Protein AF-A0A7X6A929-F1 (afdb_monomer_lite)

Sequence (179 aa):
SMGAAESTRAALSGAEIECTDCHGNSDPSGPAGPHGSRVQFILTARYTTVDGSPESVAAYELCYTCHDRNLILDSTVFPEHRLHVEERRASCATCHNAHGSVNNRALIRFGEETILSGVSPSLSTGRLVFESDVAGSGTCYLTCHGWDHAPATYGAASPSLETARPNPYPNAIRPRTER

Structure (mmCIF, N/CA/C/O backbone):
data_AF-A0A7X6A929-F1
#
_entry.id   AF-A0A7X6A929-F1
#
loop_
_atom_site.group_PDB
_atom_site.id
_atom_site.type_symbol
_atom_site.label_atom_id
_atom_site.label_alt_id
_atom_site.label_comp_id
_atom_site.label_asym_id
_atom_site.label_entity_id
_atom_site.label_seq_id
_atom_site.pdbx_PDB_ins_code
_atom_site.Cartn_x
_atom_site.Cartn_y
_atom_site.Cartn_z
_atom_site.occupancy
_atom_site.B_iso_or_equiv
_atom_site.auth_seq_id
_atom_site.auth_comp_id
_atom_site.auth_asym_id
_atom_site.auth_atom_id
_atom_site.pdbx_PDB_model_num
ATOM 1 N N . SER A 1 1 ? 13.787 0.396 22.302 1.00 37.22 1 SER A N 1
ATOM 2 C CA . SER A 1 1 ? 12.647 0.553 21.384 1.00 37.22 1 SER A CA 1
ATOM 3 C C . SER A 1 1 ? 13.167 0.339 19.976 1.00 37.22 1 SER A C 1
ATOM 5 O O . SER A 1 1 ? 13.789 1.244 19.438 1.00 37.22 1 SER A O 1
ATOM 7 N N . MET A 1 2 ? 13.046 -0.873 19.435 1.00 39.03 2 MET A N 1
ATOM 8 C CA . MET A 1 2 ? 13.351 -1.126 18.022 1.00 39.03 2 MET A CA 1
ATOM 9 C C . MET A 1 2 ? 12.083 -0.752 17.248 1.00 39.03 2 MET A C 1
ATOM 11 O O . MET A 1 2 ? 11.029 -1.318 17.525 1.00 39.03 2 MET A O 1
ATOM 15 N N . GLY A 1 3 ? 12.150 0.279 16.400 1.00 48.19 3 GLY A N 1
ATOM 16 C CA . GLY A 1 3 ? 11.032 0.663 15.530 1.00 48.19 3 GLY A CA 1
ATOM 17 C C . GLY A 1 3 ? 10.708 -0.449 14.527 1.00 48.19 3 GLY A C 1
ATOM 18 O O . GLY A 1 3 ? 11.535 -1.337 14.320 1.00 48.19 3 GLY A O 1
ATOM 19 N N . ALA A 1 4 ? 9.515 -0.420 13.925 1.00 56.94 4 ALA A N 1
ATOM 20 C CA . ALA A 1 4 ? 9.174 -1.377 12.871 1.00 56.94 4 ALA A CA 1
ATOM 21 C C . ALA A 1 4 ? 10.186 -1.306 11.722 1.00 56.94 4 ALA A C 1
ATOM 23 O O . ALA A 1 4 ? 10.694 -0.227 11.401 1.00 56.94 4 ALA A O 1
ATOM 24 N N . ALA A 1 5 ? 10.468 -2.463 11.125 1.00 61.75 5 ALA A N 1
ATOM 25 C CA . ALA A 1 5 ? 11.379 -2.547 9.997 1.00 61.75 5 ALA A CA 1
ATOM 26 C C . ALA A 1 5 ? 10.779 -1.811 8.792 1.00 61.75 5 ALA A C 1
ATOM 28 O O . ALA A 1 5 ? 9.575 -1.881 8.534 1.00 61.75 5 ALA A O 1
ATOM 29 N N . GLU A 1 6 ? 11.619 -1.096 8.054 1.00 81.69 6 GLU A N 1
ATOM 30 C CA . GLU A 1 6 ? 11.199 -0.459 6.817 1.00 81.69 6 GLU A CA 1
ATOM 31 C C . GLU A 1 6 ? 11.195 -1.495 5.694 1.00 81.69 6 GLU A C 1
ATOM 33 O O . GLU A 1 6 ? 12.142 -2.265 5.541 1.00 81.69 6 GLU A O 1
ATOM 38 N N . SER A 1 7 ? 10.103 -1.561 4.932 1.00 89.12 7 SER A N 1
ATOM 39 C CA . SER A 1 7 ? 9.946 -2.579 3.891 1.00 89.12 7 SER A CA 1
ATOM 40 C C . SER A 1 7 ? 10.613 -2.198 2.571 1.00 89.12 7 SER A C 1
ATOM 42 O O . SER A 1 7 ? 10.680 -3.030 1.667 1.00 89.12 7 SER A O 1
ATOM 44 N N . THR A 1 8 ? 11.088 -0.958 2.420 1.00 91.12 8 THR A N 1
ATOM 45 C CA . THR A 1 8 ? 11.833 -0.533 1.232 1.00 91.12 8 THR A CA 1
ATOM 46 C C . THR A 1 8 ? 13.192 -1.215 1.194 1.00 91.12 8 THR A C 1
ATOM 48 O O . THR A 1 8 ? 13.870 -1.354 2.213 1.00 91.12 8 THR A O 1
ATOM 51 N N . ARG A 1 9 ? 13.631 -1.612 0.003 1.00 92.94 9 ARG A N 1
ATOM 52 C CA . ARG A 1 9 ? 14.958 -2.196 -0.207 1.00 92.94 9 ARG A CA 1
ATOM 53 C C . ARG A 1 9 ? 16.034 -1.232 0.296 1.00 92.94 9 ARG A C 1
ATOM 55 O O . ARG A 1 9 ? 16.005 -0.051 -0.029 1.00 92.94 9 ARG A O 1
ATOM 62 N N . ALA A 1 10 ? 17.029 -1.749 1.018 1.00 89.25 10 ALA A N 1
ATOM 63 C CA . ALA A 1 10 ? 18.071 -0.930 1.648 1.00 89.25 10 ALA A CA 1
ATOM 64 C C . ALA A 1 10 ? 18.818 -0.000 0.668 1.00 89.25 10 ALA A C 1
ATOM 66 O O . ALA A 1 10 ? 19.207 1.102 1.040 1.00 89.25 10 ALA A O 1
ATOM 67 N N . ALA A 1 11 ? 18.976 -0.418 -0.593 1.00 90.25 11 ALA A N 1
ATOM 68 C CA . ALA A 1 11 ? 19.616 0.379 -1.643 1.00 90.25 11 ALA A CA 1
ATOM 69 C C . ALA A 1 11 ? 18.833 1.647 -2.043 1.00 90.25 11 ALA A C 1
ATOM 71 O O . ALA A 1 11 ? 19.395 2.515 -2.702 1.00 90.25 11 ALA A O 1
ATOM 72 N N . LEU A 1 12 ? 17.557 1.742 -1.661 1.00 89.31 12 LEU A N 1
ATOM 73 C CA . LEU A 1 12 ? 16.657 2.859 -1.962 1.00 89.31 12 LEU A CA 1
ATOM 74 C C . LEU A 1 12 ? 16.371 3.718 -0.721 1.00 89.31 12 LEU A C 1
ATOM 76 O O . LEU A 1 12 ? 15.493 4.575 -0.747 1.00 89.31 12 LEU A O 1
ATOM 80 N N . SER A 1 13 ? 17.090 3.489 0.382 1.00 85.25 13 SER A N 1
ATOM 81 C CA . SER A 1 13 ? 16.924 4.278 1.601 1.00 85.25 13 SER A CA 1
ATOM 82 C C . SER A 1 13 ? 17.240 5.754 1.335 1.00 85.25 13 SER A C 1
ATOM 84 O O . SER A 1 13 ? 18.334 6.088 0.882 1.00 85.25 13 SER A O 1
ATOM 86 N N . GLY A 1 14 ? 16.271 6.631 1.611 1.00 83.31 14 GLY A N 1
ATOM 87 C CA . GLY A 1 14 ? 16.385 8.071 1.362 1.00 83.31 14 GLY A CA 1
ATOM 88 C C . GLY A 1 14 ? 16.198 8.499 -0.098 1.00 83.31 14 GLY A C 1
ATOM 89 O O . GLY A 1 14 ? 16.427 9.668 -0.397 1.00 83.31 14 GLY A O 1
ATOM 90 N N . ALA A 1 15 ? 15.802 7.593 -0.999 1.00 88.62 15 ALA A N 1
ATOM 91 C CA . ALA A 1 15 ? 15.426 7.953 -2.364 1.00 88.62 15 ALA A CA 1
ATOM 92 C C . ALA A 1 15 ? 14.040 8.620 -2.406 1.00 88.62 15 ALA A C 1
ATOM 94 O O . ALA A 1 15 ? 13.139 8.253 -1.648 1.00 88.62 15 ALA A O 1
ATOM 95 N N . GLU A 1 16 ? 13.870 9.579 -3.315 1.00 90.06 16 GLU A N 1
ATOM 96 C CA . GLU A 1 16 ? 12.567 10.160 -3.649 1.00 90.06 16 GLU A CA 1
ATOM 97 C C . GLU A 1 16 ? 11.894 9.325 -4.746 1.00 90.06 16 GLU A C 1
ATOM 99 O O . GLU A 1 16 ? 12.575 8.730 -5.581 1.00 90.06 16 GLU A O 1
ATOM 104 N N . ILE A 1 17 ? 10.560 9.252 -4.709 1.00 91.12 17 ILE A N 1
ATOM 105 C CA . ILE A 1 17 ? 9.758 8.557 -5.723 1.00 91.12 17 ILE A CA 1
ATOM 106 C C . ILE A 1 17 ? 9.278 9.582 -6.742 1.00 91.12 17 ILE A C 1
ATOM 108 O O . ILE A 1 17 ? 8.609 10.554 -6.386 1.00 91.12 17 ILE A O 1
ATOM 112 N N . GLU A 1 18 ? 9.553 9.313 -8.009 1.00 93.56 18 GLU A N 1
ATOM 113 C CA . GLU A 1 18 ? 9.103 10.100 -9.146 1.00 93.56 18 GLU A CA 1
ATOM 114 C C . GLU A 1 18 ? 7.918 9.434 -9.848 1.00 93.56 18 GLU A C 1
ATOM 116 O O . GLU A 1 18 ? 7.749 8.211 -9.852 1.00 93.56 18 GLU A O 1
ATOM 121 N N . CYS A 1 19 ? 7.117 10.236 -10.553 1.00 93.88 19 CYS A N 1
ATOM 122 C CA . CYS A 1 19 ? 6.000 9.726 -11.355 1.00 93.88 19 CYS A CA 1
ATOM 123 C C . CYS A 1 19 ? 6.450 8.628 -12.335 1.00 93.88 19 CYS A C 1
ATOM 125 O O . CYS A 1 19 ? 5.707 7.683 -12.603 1.00 93.88 19 CYS A O 1
ATOM 127 N N . THR A 1 20 ? 7.667 8.758 -12.871 1.00 93.25 20 THR A N 1
ATOM 128 C CA . THR A 1 2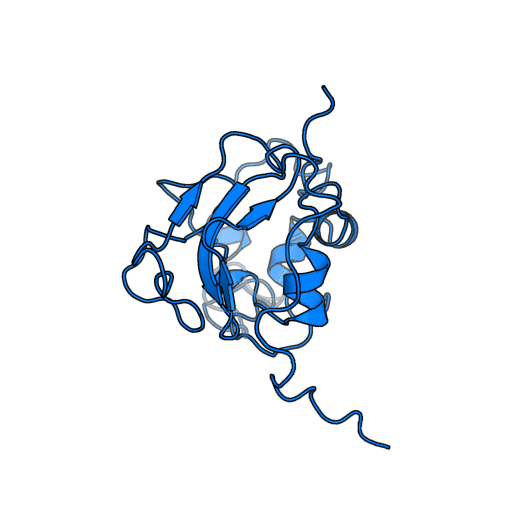0 ? 8.235 7.859 -13.880 1.00 93.25 20 THR A CA 1
ATOM 129 C C . THR A 1 20 ? 8.745 6.532 -13.334 1.00 93.25 20 THR A C 1
ATOM 131 O O . THR A 1 20 ? 8.965 5.613 -14.123 1.00 93.25 20 THR A O 1
ATOM 134 N N . ASP A 1 21 ? 8.896 6.399 -12.016 1.00 93.88 21 ASP A N 1
ATOM 135 C CA . ASP A 1 21 ? 9.259 5.119 -11.399 1.00 93.88 21 ASP A CA 1
ATOM 136 C C . ASP A 1 21 ? 8.105 4.118 -11.529 1.00 93.88 21 ASP A C 1
ATOM 138 O O . ASP A 1 21 ? 8.305 2.926 -11.783 1.00 93.88 21 ASP A O 1
ATOM 142 N N . CYS A 1 22 ? 6.875 4.634 -11.441 1.00 95.31 22 CYS A N 1
ATOM 143 C CA . CYS A 1 22 ? 5.652 3.858 -11.596 1.00 95.31 22 CYS A CA 1
ATOM 144 C C . CYS A 1 22 ? 5.086 3.912 -13.015 1.00 95.31 22 CYS A C 1
ATOM 146 O O . CYS A 1 22 ? 4.625 2.887 -13.518 1.00 95.31 22 CYS A O 1
ATOM 148 N N . HIS A 1 23 ? 5.109 5.079 -13.665 1.00 95.56 23 HIS A N 1
ATOM 149 C CA . HIS A 1 23 ? 4.492 5.292 -14.973 1.00 95.56 23 HIS A CA 1
ATOM 150 C C . HIS A 1 23 ? 5.525 5.413 -16.094 1.00 95.56 23 HIS A C 1
ATOM 152 O O . HIS A 1 23 ? 6.336 6.334 -16.125 1.00 95.56 23 HIS A O 1
ATOM 158 N N . GLY A 1 24 ? 5.459 4.532 -17.089 1.00 95.06 24 GLY A N 1
ATOM 159 C CA . GLY A 1 24 ? 6.462 4.502 -18.146 1.00 95.06 24 GLY A CA 1
ATOM 160 C C . GLY A 1 24 ? 6.215 3.420 -19.182 1.00 95.06 24 GLY A C 1
ATOM 161 O O . GLY A 1 24 ? 5.079 3.164 -19.575 1.00 95.06 24 GLY A O 1
ATOM 162 N N . ASN A 1 25 ? 7.298 2.797 -19.642 1.00 94.81 25 ASN A N 1
ATOM 163 C CA . ASN A 1 25 ? 7.251 1.686 -20.578 1.00 94.81 25 ASN A CA 1
ATOM 164 C C . ASN A 1 25 ? 7.535 0.380 -19.831 1.00 94.81 25 ASN A C 1
ATOM 166 O O . ASN A 1 25 ? 8.550 0.263 -19.153 1.00 94.81 25 ASN A O 1
ATOM 170 N N . SER A 1 26 ? 6.645 -0.602 -19.973 1.00 93.88 26 SER A N 1
ATOM 171 C CA . SER A 1 26 ? 6.816 -1.935 -19.388 1.00 93.88 26 SER A CA 1
ATOM 172 C C . SER A 1 26 ? 7.786 -2.827 -20.171 1.00 93.88 26 SER A C 1
ATOM 174 O O . SER A 1 26 ? 8.003 -3.977 -19.803 1.00 93.88 26 SER A O 1
ATOM 176 N N . ASP A 1 27 ? 8.291 -2.354 -21.310 1.00 92.94 27 ASP A N 1
ATOM 177 C CA . ASP A 1 27 ? 9.321 -3.004 -22.111 1.00 92.94 27 ASP A CA 1
ATOM 178 C C . ASP A 1 27 ? 10.671 -2.309 -21.861 1.00 92.94 27 ASP A C 1
ATOM 180 O O . ASP A 1 27 ? 10.869 -1.192 -22.348 1.00 92.94 27 ASP A O 1
ATOM 184 N N . PRO A 1 28 ? 11.618 -2.945 -21.145 1.00 88.06 28 PRO A N 1
ATOM 185 C CA . PRO A 1 28 ? 12.924 -2.349 -20.849 1.00 88.06 28 PRO A CA 1
ATOM 186 C C . PRO A 1 28 ? 13.770 -2.052 -22.094 1.00 88.06 28 PRO A C 1
ATOM 188 O O . PRO A 1 28 ? 14.729 -1.289 -22.019 1.00 88.06 28 PRO A O 1
ATOM 191 N N . SER A 1 29 ? 13.444 -2.677 -23.230 1.00 91.81 29 SER A N 1
ATOM 192 C CA . SER A 1 29 ? 14.101 -2.444 -24.521 1.00 91.81 29 SER A CA 1
ATOM 193 C C . SER A 1 29 ? 13.361 -1.433 -25.403 1.00 91.81 29 SER A C 1
ATOM 195 O O . SER A 1 29 ? 13.843 -1.069 -26.477 1.00 91.81 29 SER A O 1
ATOM 197 N N . GLY A 1 30 ? 12.180 -0.990 -24.967 1.00 89.19 30 GLY A N 1
ATOM 198 C CA . GLY A 1 30 ? 11.343 -0.041 -25.679 1.00 89.19 30 GLY A CA 1
ATOM 199 C C . GLY A 1 30 ? 11.752 1.421 -25.460 1.00 89.19 30 GLY A C 1
ATOM 200 O O . GLY A 1 30 ? 12.631 1.730 -24.655 1.00 89.19 30 GLY A O 1
ATOM 201 N N . PRO A 1 31 ? 11.101 2.359 -26.170 1.00 88.62 31 PRO A N 1
ATOM 202 C CA . PRO A 1 31 ? 11.327 3.786 -25.966 1.00 88.62 31 PRO A CA 1
ATOM 203 C C . PRO A 1 31 ? 10.939 4.200 -24.542 1.00 88.62 31 PRO A C 1
ATOM 205 O O . PRO A 1 31 ? 9.896 3.785 -24.034 1.00 88.62 31 PRO A O 1
ATOM 208 N N . ALA A 1 32 ? 11.757 5.043 -23.916 1.00 85.25 32 ALA A N 1
ATOM 209 C CA . ALA A 1 32 ? 11.456 5.594 -22.601 1.00 85.25 32 ALA A CA 1
ATOM 210 C C . ALA A 1 32 ? 10.220 6.513 -22.647 1.00 85.25 32 ALA A C 1
ATOM 212 O O . ALA A 1 32 ? 9.994 7.227 -23.627 1.00 85.25 32 ALA A O 1
ATOM 213 N N . GLY A 1 33 ? 9.447 6.518 -21.559 1.00 83.00 33 GLY A N 1
ATOM 214 C CA . GLY A 1 33 ? 8.276 7.376 -21.380 1.00 83.00 33 GLY A CA 1
ATOM 215 C C . GLY A 1 33 ? 6.938 6.622 -21.330 1.00 83.00 33 GLY A C 1
ATOM 216 O O . GLY A 1 33 ? 6.889 5.408 -21.522 1.00 83.00 33 GLY A O 1
ATOM 217 N N . PRO A 1 34 ? 5.833 7.339 -21.062 1.00 79.62 34 PRO A N 1
ATOM 218 C CA . PRO A 1 34 ? 4.534 6.739 -20.744 1.00 79.62 34 PRO A CA 1
ATOM 219 C C . PRO A 1 34 ? 3.833 6.065 -21.940 1.00 79.62 34 PRO A C 1
ATOM 221 O O . PRO A 1 34 ? 2.910 5.278 -21.778 1.00 79.62 34 PRO A O 1
ATOM 224 N N . HIS A 1 35 ? 4.226 6.345 -23.181 1.00 78.00 35 HIS A N 1
ATOM 225 C CA . HIS A 1 35 ? 3.450 5.925 -24.358 1.00 78.00 35 HIS A CA 1
ATOM 226 C C . HIS A 1 35 ? 3.855 4.555 -24.934 1.00 78.00 35 HIS A C 1
ATOM 228 O O . HIS A 1 35 ? 3.776 4.344 -26.143 1.00 78.00 35 HIS A O 1
ATOM 234 N N . GLY A 1 36 ? 4.280 3.614 -24.086 1.00 85.44 36 GLY A N 1
ATOM 235 C CA . GLY A 1 36 ? 4.744 2.291 -24.531 1.00 85.44 36 GLY A CA 1
ATOM 236 C C . GLY A 1 36 ? 4.363 1.110 -23.641 1.00 85.44 36 GLY A C 1
ATOM 237 O O . GLY A 1 36 ? 4.531 -0.034 -24.065 1.00 85.44 36 GLY A O 1
ATOM 238 N N . SER A 1 37 ? 3.838 1.352 -22.436 1.00 93.75 37 SER A N 1
ATOM 239 C CA . SER A 1 37 ? 3.483 0.251 -21.545 1.00 93.75 37 SER A CA 1
ATOM 240 C C . SER A 1 37 ? 2.326 -0.583 -22.091 1.00 93.75 37 SER A C 1
ATOM 242 O O . SER A 1 37 ? 1.318 -0.075 -22.583 1.00 93.75 37 SER A O 1
ATOM 244 N N . ARG A 1 38 ? 2.485 -1.902 -21.963 1.00 93.38 38 ARG A N 1
ATOM 245 C CA . ARG A 1 38 ? 1.447 -2.905 -22.232 1.00 93.38 38 ARG A CA 1
ATOM 246 C C . ARG A 1 38 ? 0.638 -3.233 -20.972 1.00 93.38 38 ARG A C 1
ATOM 248 O O . ARG A 1 38 ? -0.265 -4.066 -21.023 1.00 93.38 38 ARG A O 1
ATOM 255 N N . VAL A 1 39 ? 0.981 -2.620 -19.840 1.00 95.19 39 VAL A N 1
ATOM 256 C CA . VAL A 1 39 ? 0.323 -2.787 -18.545 1.00 95.19 39 VAL A CA 1
ATOM 257 C C . VAL A 1 39 ? -0.690 -1.659 -18.348 1.00 95.19 39 VAL A C 1
ATOM 259 O O . VAL A 1 39 ? -0.464 -0.511 -18.734 1.00 95.19 39 VAL A O 1
ATOM 262 N N . GLN A 1 40 ? -1.834 -1.994 -17.749 1.00 93.06 40 GLN A N 1
ATOM 263 C CA . GLN A 1 40 ? -2.882 -1.026 -17.435 1.00 93.06 40 GLN A CA 1
ATOM 264 C C . GLN A 1 40 ? -2.326 0.149 -16.614 1.00 93.06 40 GLN A C 1
ATOM 266 O O . GLN A 1 40 ? -1.381 -0.013 -15.849 1.00 93.06 40 GLN A O 1
ATOM 271 N N . PHE A 1 41 ? -2.924 1.330 -16.786 1.00 93.56 41 PHE A N 1
ATOM 272 C CA . PHE A 1 41 ? -2.518 2.578 -16.124 1.00 93.56 41 PHE A CA 1
ATOM 273 C C . PHE A 1 41 ? -1.110 3.060 -16.489 1.00 93.56 41 PHE A C 1
ATOM 275 O O . PHE A 1 41 ? -0.539 3.877 -15.773 1.00 93.56 41 PHE A O 1
ATOM 282 N N . ILE A 1 42 ? -0.570 2.601 -17.625 1.00 95.19 42 ILE A N 1
ATOM 283 C CA . ILE A 1 42 ? 0.732 3.048 -18.134 1.00 95.19 42 ILE A CA 1
ATOM 284 C C . ILE A 1 42 ? 1.866 2.653 -17.165 1.00 95.19 42 ILE A C 1
ATOM 286 O O . ILE A 1 42 ? 2.851 3.359 -16.995 1.00 95.19 42 ILE A O 1
ATOM 290 N N . LEU A 1 43 ?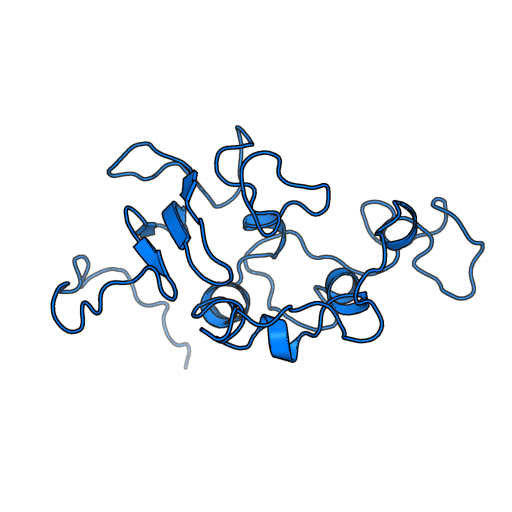 1.732 1.518 -16.480 1.00 96.06 43 LEU A N 1
ATOM 291 C CA . LEU A 1 43 ? 2.690 1.137 -15.442 1.00 96.06 43 LEU A CA 1
ATOM 292 C C . LEU A 1 43 ? 3.956 0.500 -16.021 1.00 96.06 43 LEU A C 1
ATOM 294 O O . LEU A 1 43 ? 3.901 -0.209 -17.026 1.00 96.06 43 LEU A O 1
ATOM 298 N N . THR A 1 44 ? 5.097 0.719 -15.375 1.00 96.06 44 THR A N 1
ATOM 299 C CA . THR A 1 44 ? 6.391 0.108 -15.734 1.00 96.06 44 THR A CA 1
ATOM 300 C C . THR A 1 44 ? 6.433 -1.395 -15.444 1.00 96.06 44 THR A C 1
ATOM 302 O O . THR A 1 44 ? 7.183 -2.126 -16.083 1.00 96.06 44 THR A O 1
ATOM 305 N N . ALA A 1 45 ? 5.587 -1.881 -14.537 1.00 96.81 45 ALA A N 1
ATOM 306 C CA . ALA A 1 45 ? 5.478 -3.288 -14.171 1.00 96.81 45 ALA A CA 1
ATOM 307 C C . ALA A 1 45 ? 4.049 -3.640 -13.737 1.00 96.81 45 ALA A C 1
ATOM 309 O O . ALA A 1 45 ? 3.204 -2.763 -13.533 1.00 96.81 45 ALA A O 1
ATOM 310 N N . ARG A 1 46 ? 3.751 -4.938 -13.613 1.00 97.25 46 ARG A N 1
ATOM 311 C CA . ARG A 1 46 ? 2.410 -5.406 -13.233 1.00 97.25 46 ARG A CA 1
ATOM 312 C C . ARG A 1 46 ? 2.018 -4.956 -11.824 1.00 97.25 46 ARG A C 1
ATOM 314 O O . ARG A 1 46 ? 2.797 -5.077 -10.881 1.00 97.25 46 ARG A O 1
ATOM 321 N N . TYR A 1 47 ? 0.767 -4.516 -11.693 1.00 96.94 47 TYR A N 1
ATOM 322 C CA . TYR A 1 47 ? 0.127 -4.200 -10.421 1.00 96.94 47 TYR A CA 1
ATOM 323 C C . TYR A 1 47 ? -1.336 -4.647 -10.434 1.00 96.94 47 TYR A C 1
ATOM 325 O O . TYR A 1 47 ? -2.169 -4.088 -11.148 1.00 96.94 47 TYR A O 1
ATOM 333 N N . THR A 1 48 ? -1.647 -5.675 -9.649 1.00 95.25 48 THR A N 1
ATOM 334 C CA . THR A 1 48 ? -3.018 -6.167 -9.480 1.00 95.25 48 THR A CA 1
ATOM 335 C C . THR A 1 48 ? -3.733 -5.358 -8.402 1.00 95.25 48 THR A C 1
ATOM 337 O O . THR A 1 48 ? -3.257 -5.264 -7.279 1.00 95.25 48 THR A O 1
ATOM 340 N N . THR A 1 49 ? -4.894 -4.787 -8.716 1.00 92.25 49 THR A N 1
ATOM 341 C CA . THR A 1 49 ? -5.657 -3.923 -7.790 1.00 92.25 49 THR A CA 1
ATOM 342 C C . THR A 1 49 ? -6.982 -4.537 -7.340 1.00 92.25 49 THR A C 1
ATOM 344 O O . THR A 1 49 ? -7.803 -3.869 -6.718 1.00 92.25 49 THR A O 1
ATOM 347 N N . VAL A 1 50 ? -7.214 -5.804 -7.688 1.00 89.56 50 VAL A N 1
ATOM 348 C CA . VAL A 1 50 ? -8.476 -6.504 -7.444 1.00 89.56 50 VAL A CA 1
ATOM 349 C C . VAL A 1 50 ? -8.262 -7.595 -6.404 1.00 89.56 50 VAL A C 1
ATOM 351 O O . VAL A 1 50 ? -7.427 -8.486 -6.594 1.00 89.56 50 VAL A O 1
ATOM 354 N N . ASP A 1 51 ? -9.055 -7.535 -5.334 1.00 91.56 51 ASP A N 1
ATOM 355 C CA . ASP A 1 51 ? -9.103 -8.558 -4.289 1.00 91.56 51 ASP A CA 1
ATOM 356 C C . ASP A 1 51 ? -9.437 -9.949 -4.847 1.00 91.56 51 ASP A C 1
ATOM 358 O O . ASP A 1 51 ? -10.091 -10.110 -5.879 1.00 91.56 51 ASP A O 1
ATOM 362 N N . GLY A 1 52 ? -9.005 -10.987 -4.135 1.00 91.94 52 GLY A N 1
ATOM 363 C CA . GLY A 1 52 ? -9.235 -12.389 -4.487 1.00 91.94 52 GLY A CA 1
ATOM 364 C C . GLY A 1 52 ? -8.163 -12.990 -5.399 1.00 91.94 52 GLY A C 1
ATOM 365 O O . GLY A 1 52 ? -8.054 -14.220 -5.474 1.00 91.94 52 GLY A O 1
ATOM 366 N N . SER A 1 53 ? -7.336 -12.152 -6.027 1.00 93.56 53 SER A N 1
ATOM 367 C CA . SER A 1 53 ? -6.164 -12.587 -6.792 1.00 93.56 53 SER A CA 1
ATOM 368 C C . SER A 1 53 ? -5.065 -13.097 -5.847 1.00 93.56 53 SER A C 1
ATOM 370 O O . SER A 1 53 ? -4.787 -12.435 -4.847 1.00 93.56 53 SER A O 1
ATOM 372 N N . PRO A 1 54 ? -4.424 -14.251 -6.119 1.00 96.12 54 PRO A N 1
ATOM 373 C CA . PRO A 1 54 ? -3.293 -14.711 -5.317 1.00 96.12 54 PRO A CA 1
ATOM 374 C C . PRO A 1 54 ? -2.128 -13.721 -5.361 1.00 96.12 54 PRO A C 1
ATOM 376 O O . PRO A 1 54 ? -1.792 -13.193 -6.424 1.00 96.12 54 PRO A O 1
ATOM 379 N N . GLU A 1 55 ? -1.474 -13.522 -4.221 1.00 96.81 55 GLU A N 1
ATOM 380 C CA . GLU A 1 55 ? -0.204 -12.806 -4.177 1.00 96.81 55 GLU A CA 1
ATOM 381 C C . GLU A 1 55 ? 0.881 -13.585 -4.928 1.00 96.81 55 GLU A C 1
ATOM 383 O O . GLU A 1 55 ? 0.953 -14.814 -4.880 1.00 96.81 55 GLU A O 1
ATOM 388 N N . SER A 1 56 ? 1.701 -12.853 -5.683 1.00 97.50 56 SER A N 1
ATOM 389 C CA . SER A 1 56 ? 2.961 -13.349 -6.225 1.00 97.50 56 SER A CA 1
ATOM 390 C C . SER A 1 56 ? 3.862 -12.183 -6.627 1.00 97.50 56 SER A C 1
ATOM 392 O O . SER A 1 56 ? 3.381 -11.080 -6.909 1.00 97.50 56 SER A O 1
ATOM 394 N N . VAL A 1 57 ? 5.158 -12.469 -6.800 1.00 97.19 57 VAL A N 1
ATOM 395 C CA . VAL A 1 57 ? 6.124 -11.508 -7.360 1.00 97.19 57 VAL A CA 1
ATOM 396 C C . VAL A 1 57 ? 5.643 -10.932 -8.695 1.00 97.19 57 VAL A C 1
ATOM 398 O O . VAL A 1 57 ? 5.820 -9.750 -8.942 1.00 97.19 57 VAL A O 1
ATOM 401 N N . ALA A 1 58 ? 4.991 -11.738 -9.536 1.00 97.06 58 ALA A N 1
ATOM 402 C CA . ALA A 1 58 ? 4.490 -11.294 -10.836 1.00 97.06 58 ALA A CA 1
ATOM 403 C C . ALA A 1 58 ? 3.190 -10.470 -10.751 1.00 97.06 58 ALA A C 1
ATOM 405 O O . ALA A 1 58 ? 2.905 -9.684 -11.653 1.00 97.06 58 ALA A O 1
ATOM 406 N N . ALA A 1 59 ? 2.368 -10.668 -9.715 1.00 97.06 59 ALA A N 1
ATOM 407 C CA . ALA A 1 59 ? 1.106 -9.944 -9.541 1.00 97.06 59 ALA A CA 1
ATOM 408 C C . ALA A 1 59 ? 1.318 -8.516 -9.010 1.00 97.06 59 ALA A C 1
ATOM 410 O O . ALA A 1 59 ? 0.549 -7.616 -9.364 1.00 97.06 59 ALA A O 1
ATOM 411 N N . TYR A 1 60 ? 2.362 -8.326 -8.198 1.00 97.88 60 TYR A N 1
ATOM 412 C CA . TYR A 1 60 ? 2.736 -7.061 -7.553 1.00 97.88 60 TYR A CA 1
ATOM 413 C C . TYR A 1 60 ? 4.166 -6.637 -7.899 1.00 97.88 60 TYR A C 1
ATOM 415 O O . TYR A 1 60 ? 4.856 -6.018 -7.089 1.00 97.88 60 TYR A O 1
ATOM 423 N N . GLU A 1 61 ? 4.616 -6.983 -9.105 1.00 97.94 61 GLU A N 1
ATOM 424 C CA . GLU A 1 61 ? 5.973 -6.723 -9.589 1.00 97.94 61 GLU A CA 1
ATOM 425 C C . GLU A 1 61 ? 6.368 -5.259 -9.395 1.00 97.94 61 GLU A C 1
ATOM 427 O O . GLU A 1 61 ? 7.455 -4.989 -8.891 1.00 97.94 61 GLU A O 1
ATOM 432 N N . LEU A 1 62 ? 5.449 -4.332 -9.692 1.00 97.62 62 LEU A N 1
ATOM 433 C CA . LEU A 1 62 ? 5.661 -2.902 -9.500 1.00 97.62 62 LEU A CA 1
ATOM 434 C C . LEU A 1 62 ? 5.977 -2.536 -8.048 1.00 97.62 62 LEU A C 1
ATOM 436 O O . LEU A 1 62 ? 6.875 -1.749 -7.797 1.00 97.62 62 LEU A O 1
ATOM 440 N N . CYS A 1 63 ? 5.262 -3.102 -7.078 1.00 96.81 63 CYS A N 1
ATOM 441 C CA . CYS A 1 63 ? 5.500 -2.812 -5.664 1.00 96.81 63 CYS A CA 1
ATOM 442 C C . CYS A 1 63 ? 6.858 -3.373 -5.220 1.00 96.81 63 CYS A C 1
ATOM 444 O O . CYS A 1 63 ? 7.581 -2.756 -4.436 1.00 96.81 63 CYS A O 1
ATOM 446 N N . TYR A 1 64 ? 7.216 -4.547 -5.743 1.00 97.06 64 TYR A N 1
ATOM 447 C CA . TYR A 1 64 ? 8.451 -5.235 -5.392 1.00 97.06 64 TYR A CA 1
ATOM 448 C C . TYR A 1 64 ? 9.698 -4.697 -6.096 1.00 97.06 64 TYR A C 1
ATOM 450 O O . TYR A 1 64 ? 10.797 -5.139 -5.751 1.00 97.06 64 TYR A O 1
ATOM 458 N N . THR A 1 65 ? 9.585 -3.735 -7.018 1.00 95.50 65 THR A N 1
ATOM 459 C CA . THR A 1 65 ? 10.758 -2.994 -7.515 1.00 95.50 65 THR A CA 1
ATOM 460 C C . THR A 1 65 ? 11.413 -2.203 -6.382 1.00 95.50 65 THR A C 1
ATOM 462 O O . THR A 1 65 ? 12.639 -2.203 -6.268 1.00 95.50 65 THR A O 1
ATOM 465 N N . CYS A 1 66 ? 10.597 -1.624 -5.493 1.00 95.50 66 CYS A N 1
ATOM 466 C CA . CYS A 1 66 ? 11.052 -0.783 -4.390 1.00 95.50 66 CYS A CA 1
ATOM 467 C C . CYS A 1 66 ? 10.980 -1.475 -3.029 1.00 95.50 66 CYS A C 1
ATOM 469 O O . CYS A 1 66 ? 11.864 -1.277 -2.194 1.00 95.50 66 CYS A O 1
ATOM 471 N N . HIS A 1 67 ? 9.974 -2.316 -2.798 1.00 94.50 67 HIS A N 1
ATOM 472 C CA . HIS A 1 67 ? 9.822 -3.024 -1.533 1.00 94.50 67 HIS A CA 1
ATOM 473 C C . HIS A 1 67 ? 10.401 -4.439 -1.575 1.00 94.50 67 HIS A C 1
ATOM 475 O O . HIS A 1 67 ? 10.342 -5.142 -2.587 1.00 94.50 67 HIS A O 1
ATOM 481 N N . ASP A 1 68 ? 10.949 -4.882 -0.450 1.00 95.44 68 ASP A N 1
ATOM 482 C CA . ASP A 1 68 ? 11.363 -6.264 -0.259 1.00 95.44 68 ASP A CA 1
ATOM 483 C C . ASP A 1 68 ? 10.142 -7.115 0.122 1.00 95.44 68 ASP A C 1
ATOM 485 O O . ASP A 1 68 ? 9.525 -6.914 1.171 1.00 95.44 68 ASP A O 1
ATOM 489 N N . ARG A 1 69 ? 9.788 -8.082 -0.736 1.00 95.56 69 ARG A N 1
ATOM 490 C CA . ARG A 1 69 ? 8.657 -8.994 -0.505 1.00 95.56 69 ARG A CA 1
ATOM 491 C C . ARG A 1 69 ? 8.787 -9.756 0.815 1.00 95.56 69 ARG A C 1
ATOM 493 O O . ARG A 1 69 ? 7.780 -9.967 1.486 1.00 95.56 69 ARG A O 1
ATOM 500 N N . ASN A 1 70 ? 9.994 -10.180 1.188 1.00 94.56 70 ASN A N 1
ATOM 501 C CA . ASN A 1 70 ? 10.202 -10.941 2.416 1.00 94.56 70 ASN A CA 1
ATOM 502 C C . ASN A 1 70 ? 9.945 -10.067 3.640 1.00 94.56 70 ASN A C 1
ATOM 504 O O . ASN A 1 70 ? 9.292 -10.537 4.561 1.00 94.56 70 ASN A O 1
ATOM 508 N N . LEU A 1 71 ? 10.385 -8.802 3.622 1.00 92.62 71 LEU A N 1
ATOM 509 C CA . LEU A 1 71 ? 10.089 -7.852 4.700 1.00 92.62 71 LEU A CA 1
ATOM 510 C C . LEU A 1 71 ? 8.598 -7.515 4.755 1.00 92.62 71 LEU A C 1
ATOM 512 O O . LEU A 1 71 ? 8.008 -7.555 5.826 1.00 92.62 71 LEU A O 1
ATOM 516 N N . ILE A 1 72 ? 7.968 -7.242 3.607 1.00 92.88 72 ILE A N 1
ATOM 517 C CA . ILE A 1 72 ? 6.520 -6.986 3.514 1.00 92.88 72 ILE A CA 1
ATOM 518 C C . ILE A 1 72 ? 5.721 -8.102 4.181 1.00 92.88 72 ILE A C 1
ATOM 520 O O . ILE A 1 72 ? 4.797 -7.822 4.938 1.00 92.88 72 ILE A O 1
ATOM 524 N N . LEU A 1 73 ? 6.052 -9.355 3.882 1.00 92.94 73 LEU A N 1
ATOM 525 C CA . LEU A 1 73 ? 5.312 -10.509 4.382 1.00 92.94 73 LEU A CA 1
ATOM 526 C C . LEU A 1 73 ? 5.782 -10.959 5.767 1.00 92.94 73 LEU A C 1
ATOM 528 O O . LEU A 1 73 ? 5.245 -11.932 6.295 1.00 92.94 73 LEU A O 1
ATOM 532 N N . ASP A 1 74 ? 6.781 -10.303 6.346 1.00 90.62 74 ASP A N 1
ATOM 533 C CA . ASP A 1 74 ? 7.236 -10.557 7.702 1.00 90.62 74 ASP A CA 1
ATOM 534 C C . ASP A 1 74 ? 6.409 -9.753 8.719 1.00 90.62 74 ASP A C 1
ATOM 536 O O . ASP A 1 74 ? 6.020 -8.605 8.494 1.00 90.62 74 ASP A O 1
ATOM 540 N N . SER A 1 75 ? 6.150 -10.353 9.881 1.00 83.94 75 SER A N 1
ATOM 541 C CA . SER A 1 75 ? 5.364 -9.730 10.953 1.00 83.94 75 SER A CA 1
ATOM 542 C C . SER A 1 75 ? 6.035 -8.505 11.593 1.00 83.94 75 SER A C 1
ATOM 544 O O . SER A 1 75 ? 5.376 -7.759 12.315 1.00 83.94 75 SER A O 1
ATOM 546 N N . THR A 1 76 ? 7.333 -8.289 11.362 1.00 82.56 76 THR A N 1
ATOM 547 C CA . THR A 1 76 ? 8.099 -7.149 11.900 1.00 82.56 76 THR A CA 1
ATOM 548 C C . THR A 1 76 ? 7.741 -5.812 11.254 1.00 82.56 76 THR A C 1
ATOM 550 O O . THR A 1 76 ? 7.976 -4.769 11.869 1.00 82.56 76 THR A O 1
ATOM 553 N N . VAL A 1 77 ? 7.165 -5.825 10.047 1.00 84.75 77 VAL A N 1
ATOM 554 C CA . VAL A 1 77 ? 6.654 -4.615 9.385 1.00 84.75 77 VAL A CA 1
ATOM 555 C C . VAL A 1 77 ? 5.227 -4.324 9.844 1.00 84.75 77 VAL A C 1
ATOM 557 O O . VAL A 1 77 ? 4.925 -3.188 10.199 1.00 84.75 77 VAL A O 1
ATOM 560 N N . PHE A 1 78 ? 4.359 -5.340 9.858 1.00 88.88 78 PHE A N 1
ATOM 561 C CA . PHE A 1 78 ? 3.000 -5.297 10.406 1.00 88.88 78 PHE A CA 1
ATOM 562 C C . PHE A 1 78 ? 2.530 -6.742 10.689 1.00 88.88 78 PHE A C 1
ATOM 564 O O . PHE A 1 78 ? 2.644 -7.576 9.783 1.00 88.88 78 PHE A O 1
ATOM 571 N N . PRO A 1 79 ? 2.015 -7.089 11.889 1.00 89.19 79 PRO A N 1
ATOM 572 C CA . PRO A 1 79 ? 1.942 -8.496 12.309 1.00 89.19 79 PRO A CA 1
ATOM 573 C C . PRO A 1 79 ? 1.056 -9.397 11.435 1.00 89.19 79 PRO A C 1
ATOM 575 O O . PRO A 1 79 ? 1.356 -10.576 11.261 1.00 89.19 79 PRO A O 1
ATOM 578 N N . GLU A 1 80 ? 0.009 -8.848 10.823 1.00 91.44 80 GLU A N 1
ATOM 579 C CA . GLU A 1 80 ? -0.974 -9.587 10.024 1.00 91.44 80 GLU A CA 1
ATOM 580 C C . GLU A 1 80 ? -0.893 -9.261 8.529 1.00 91.44 80 GLU A C 1
ATOM 582 O O . GLU A 1 80 ? -1.856 -9.485 7.790 1.00 91.44 80 GLU A O 1
ATOM 587 N N . HIS A 1 81 ? 0.227 -8.720 8.043 1.00 93.69 81 HIS A N 1
ATOM 588 C CA . HIS A 1 81 ? 0.314 -8.316 6.639 1.00 93.69 81 HIS A CA 1
ATOM 589 C C . HIS A 1 81 ? 0.200 -9.522 5.697 1.00 93.69 81 HIS A C 1
ATOM 591 O O . HIS A 1 81 ? -0.612 -9.513 4.771 1.00 93.69 81 HIS A O 1
ATOM 597 N N . ARG A 1 82 ? 0.923 -10.609 6.009 1.00 95.31 82 ARG A N 1
ATOM 598 C CA . ARG A 1 82 ? 0.832 -11.886 5.283 1.00 95.31 82 ARG A CA 1
ATOM 599 C C . ARG A 1 82 ? -0.590 -12.440 5.268 1.00 95.31 82 ARG A C 1
ATOM 601 O O . ARG A 1 82 ? -1.073 -12.839 4.215 1.00 95.31 82 ARG A O 1
ATOM 608 N N . LEU A 1 83 ? -1.270 -12.420 6.416 1.00 94.00 83 LEU A N 1
ATOM 609 C CA . LEU A 1 83 ? -2.648 -12.898 6.534 1.00 94.00 83 LEU A CA 1
ATOM 610 C C . LEU A 1 83 ? -3.560 -12.170 5.538 1.00 94.00 83 LEU A C 1
ATOM 612 O O . LEU A 1 83 ? -4.299 -12.813 4.796 1.00 94.00 83 LEU A O 1
ATOM 616 N N . HIS A 1 84 ? -3.507 -10.838 5.490 1.00 93.50 84 HIS A N 1
ATOM 617 C CA . HIS A 1 84 ? -4.380 -10.071 4.601 1.00 93.50 84 HIS A CA 1
ATOM 618 C C . HIS A 1 84 ? -4.034 -10.277 3.123 1.00 93.50 84 HIS A C 1
ATOM 620 O O . HIS A 1 84 ? -4.938 -10.474 2.311 1.00 93.50 84 HIS A O 1
ATOM 626 N N . VAL A 1 85 ? -2.748 -10.279 2.774 1.00 94.81 85 VAL A N 1
ATOM 627 C CA . VAL A 1 85 ? -2.310 -10.299 1.372 1.00 94.81 85 VAL A CA 1
ATOM 628 C C . VAL A 1 85 ? -2.307 -11.714 0.775 1.00 94.81 85 VAL A C 1
ATOM 630 O O . VAL A 1 85 ? -2.801 -11.904 -0.333 1.00 94.81 85 VAL A O 1
ATOM 633 N N . GLU A 1 86 ? -1.808 -12.730 1.487 1.00 95.12 86 GLU A N 1
ATOM 634 C CA . GLU A 1 86 ? -1.725 -14.105 0.962 1.00 95.12 86 GLU A CA 1
ATOM 635 C C . GLU A 1 86 ? -3.008 -14.908 1.233 1.00 95.12 86 GLU A C 1
ATOM 637 O O . GLU A 1 86 ? -3.562 -15.529 0.321 1.00 95.12 86 GLU A O 1
ATOM 642 N N . GLU A 1 87 ? -3.511 -14.898 2.472 1.00 93.00 87 GLU A N 1
ATOM 643 C CA . GLU A 1 87 ? -4.636 -15.763 2.859 1.00 93.00 87 GLU A CA 1
ATOM 644 C C . GLU A 1 87 ? -5.993 -15.134 2.536 1.00 93.00 87 GLU A C 1
ATOM 646 O O . GLU A 1 87 ? -6.880 -15.801 1.997 1.00 93.00 87 GLU A O 1
ATOM 651 N N . ARG A 1 88 ? -6.172 -13.848 2.862 1.00 93.19 88 ARG A N 1
ATOM 652 C CA . ARG A 1 88 ? -7.417 -13.114 2.576 1.00 93.19 88 ARG A CA 1
ATOM 653 C C . ARG A 1 88 ? -7.444 -12.497 1.186 1.00 93.19 88 ARG A C 1
ATOM 655 O O . ARG A 1 88 ? -8.519 -12.115 0.726 1.00 93.19 88 ARG A O 1
ATOM 662 N N . ARG A 1 89 ? -6.296 -12.493 0.500 1.00 93.94 89 ARG A N 1
ATOM 663 C CA . ARG A 1 89 ? -6.130 -12.022 -0.880 1.00 93.94 89 ARG A CA 1
ATOM 664 C C . ARG A 1 89 ? -6.616 -10.589 -1.069 1.00 93.94 89 ARG A C 1
ATOM 666 O O . ARG A 1 89 ? -7.198 -10.264 -2.102 1.00 93.94 89 ARG A O 1
ATOM 673 N N . ALA A 1 90 ? -6.409 -9.755 -0.058 1.00 93.69 90 ALA A N 1
ATOM 674 C CA . ALA A 1 90 ? -6.578 -8.323 -0.195 1.00 93.69 90 ALA A CA 1
ATOM 675 C C . ALA A 1 90 ? -5.456 -7.784 -1.088 1.00 93.69 90 ALA A C 1
ATOM 677 O O . ALA A 1 90 ? -4.278 -8.093 -0.882 1.00 93.69 90 ALA A O 1
ATOM 678 N N . SER A 1 91 ? -5.818 -6.988 -2.088 1.00 94.38 91 SER A N 1
ATOM 679 C CA . SER A 1 91 ? -4.845 -6.300 -2.923 1.00 94.38 91 SER A CA 1
ATOM 680 C C . SER A 1 91 ? -4.127 -5.211 -2.130 1.00 94.38 91 SER A C 1
ATOM 682 O O . SER A 1 91 ? -4.695 -4.628 -1.203 1.00 94.38 91 SER A O 1
ATOM 684 N N . CYS A 1 92 ? -2.899 -4.862 -2.524 1.00 95.06 92 CYS A N 1
ATOM 685 C CA . CYS A 1 92 ? -2.205 -3.722 -1.918 1.00 95.06 92 CYS A CA 1
ATOM 686 C C . CYS A 1 92 ? -3.049 -2.439 -2.031 1.00 95.06 92 CYS A C 1
ATOM 688 O O . CYS A 1 92 ? -3.100 -1.664 -1.082 1.00 95.06 92 CYS A O 1
ATOM 690 N N . ALA A 1 93 ? -3.773 -2.268 -3.148 1.00 92.62 93 ALA A N 1
ATOM 691 C CA . ALA A 1 93 ? -4.640 -1.120 -3.430 1.00 92.62 93 ALA A CA 1
ATOM 692 C C . ALA A 1 93 ? -5.835 -0.999 -2.475 1.00 92.62 93 ALA A C 1
ATOM 694 O O . ALA A 1 93 ? -6.428 0.074 -2.346 1.00 92.62 93 ALA A O 1
ATOM 695 N N . THR A 1 94 ? -6.226 -2.099 -1.834 1.00 92.56 94 THR A N 1
ATOM 696 C CA . THR A 1 94 ? -7.373 -2.135 -0.922 1.00 92.56 94 THR A CA 1
ATOM 697 C C . THR A 1 94 ? -7.078 -1.344 0.346 1.00 92.56 94 THR A C 1
ATOM 699 O O . THR A 1 94 ? -7.957 -0.655 0.859 1.00 92.56 94 THR A O 1
ATOM 702 N N . CYS A 1 95 ? -5.821 -1.368 0.800 1.00 92.00 95 CYS A N 1
ATOM 703 C CA . CYS A 1 95 ? -5.368 -0.630 1.976 1.00 92.00 95 CYS A CA 1
ATOM 704 C C . CYS A 1 95 ? -4.533 0.600 1.614 1.00 92.00 95 CYS A C 1
ATOM 706 O O . CYS A 1 95 ? -4.686 1.632 2.259 1.00 92.00 95 CYS A O 1
ATOM 708 N N . HIS A 1 96 ? -3.662 0.507 0.606 1.00 93.06 96 HIS A N 1
ATOM 709 C CA . HIS A 1 96 ? -2.675 1.531 0.276 1.00 93.06 96 HIS A CA 1
ATOM 710 C C . HIS A 1 96 ? -3.057 2.353 -0.956 1.00 93.06 96 HIS A C 1
ATOM 712 O O . HIS A 1 96 ? -3.496 1.815 -1.974 1.00 93.06 96 HIS A O 1
ATOM 718 N N . ASN A 1 97 ? -2.798 3.656 -0.894 1.00 91.62 97 ASN A N 1
ATOM 719 C CA . ASN A 1 97 ? -2.823 4.553 -2.040 1.00 91.62 97 ASN A CA 1
ATOM 720 C C . ASN A 1 97 ? -1.388 4.902 -2.461 1.00 91.62 97 ASN A C 1
ATOM 722 O O . ASN A 1 97 ? -0.674 5.616 -1.762 1.00 91.62 97 ASN A O 1
ATOM 726 N N . ALA A 1 98 ? -0.971 4.417 -3.633 1.00 91.69 98 ALA A N 1
ATOM 727 C CA . ALA A 1 98 ? 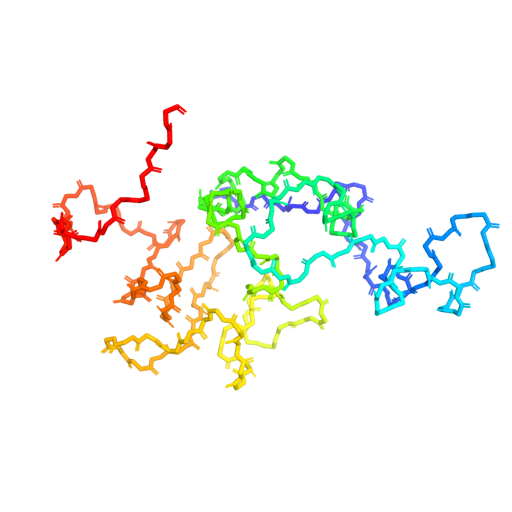0.376 4.645 -4.159 1.00 91.69 98 ALA A CA 1
ATOM 728 C C . ALA A 1 98 ? 0.693 6.130 -4.426 1.00 91.69 98 ALA A C 1
ATOM 730 O O . ALA A 1 98 ? 1.862 6.492 -4.493 1.00 91.69 98 ALA A O 1
ATOM 731 N N . HIS A 1 99 ? -0.324 6.989 -4.550 1.00 92.50 99 HIS A N 1
ATOM 732 C CA . HIS A 1 99 ? -0.140 8.432 -4.735 1.00 92.50 99 HIS A CA 1
ATOM 733 C C . HIS A 1 99 ? 0.000 9.212 -3.424 1.00 92.50 99 HIS A C 1
ATOM 735 O O . HIS A 1 99 ? 0.144 10.433 -3.465 1.00 92.50 99 HIS A O 1
ATOM 741 N N . GLY A 1 100 ? -0.064 8.547 -2.271 1.00 88.75 100 GLY A N 1
ATOM 742 C CA . GLY A 1 100 ? -0.034 9.223 -0.981 1.00 88.75 100 GLY A CA 1
ATOM 743 C C . GLY A 1 100 ? -1.307 9.041 -0.173 1.00 88.75 100 GLY A C 1
ATOM 744 O O . GLY A 1 100 ? -2.356 8.651 -0.677 1.00 88.75 100 GLY A O 1
ATOM 745 N N . SER A 1 101 ? -1.181 9.367 1.105 1.00 87.38 101 SER A N 1
ATOM 746 C CA . SER A 1 101 ? -2.275 9.473 2.062 1.00 87.38 101 SER A CA 1
ATOM 747 C C . SER A 1 101 ? -2.045 10.745 2.866 1.00 87.38 101 SER A C 1
ATOM 749 O O . SER A 1 101 ? -0.911 11.016 3.274 1.00 87.38 101 SER A O 1
ATOM 751 N N . VAL A 1 102 ? -3.087 11.553 3.040 1.00 85.00 102 VAL A N 1
ATOM 752 C CA . VAL A 1 102 ? -2.985 12.861 3.715 1.00 85.00 102 VAL A CA 1
ATOM 753 C C . VAL A 1 102 ? -3.232 12.770 5.219 1.00 85.00 102 VAL A C 1
ATOM 755 O O . VAL A 1 102 ? -2.772 13.627 5.970 1.00 85.00 102 VAL A O 1
ATOM 758 N N . ASN A 1 103 ? -3.933 11.731 5.662 1.00 84.81 103 ASN A N 1
ATOM 759 C CA . ASN A 1 103 ? -4.375 11.531 7.037 1.00 84.81 103 ASN A CA 1
ATOM 760 C C . ASN A 1 103 ? -3.631 10.382 7.710 1.00 84.81 103 ASN A C 1
ATOM 762 O O . ASN A 1 103 ? -3.411 10.426 8.919 1.00 84.81 103 ASN A O 1
ATOM 766 N N . ASN A 1 104 ? -3.233 9.359 6.951 1.00 88.56 104 ASN A N 1
ATOM 767 C CA . ASN A 1 104 ? -2.658 8.151 7.529 1.00 88.56 104 ASN A CA 1
ATOM 768 C C . ASN A 1 104 ? -1.211 7.910 7.099 1.00 88.56 104 ASN A C 1
ATOM 770 O O . ASN A 1 104 ? -0.813 8.087 5.944 1.00 88.56 104 ASN A O 1
ATOM 774 N N . ARG A 1 105 ? -0.424 7.387 8.035 1.00 88.38 105 ARG A N 1
ATOM 775 C CA . ARG A 1 105 ? 0.914 6.869 7.753 1.00 88.38 105 ARG A CA 1
ATOM 776 C C . ARG A 1 105 ? 0.876 5.617 6.872 1.00 88.38 105 ARG A C 1
ATOM 778 O O . ARG A 1 105 ? -0.156 4.967 6.726 1.00 88.38 105 ARG A O 1
ATOM 785 N N . ALA A 1 106 ? 2.040 5.260 6.326 1.00 88.94 106 ALA A N 1
ATOM 786 C CA . ALA A 1 106 ? 2.221 4.082 5.474 1.00 88.94 106 ALA A CA 1
ATOM 787 C C . ALA A 1 106 ? 1.252 4.031 4.278 1.00 88.94 106 ALA A C 1
ATOM 789 O O . ALA A 1 106 ? 0.902 2.953 3.815 1.00 88.94 106 ALA A O 1
ATOM 790 N N . LEU A 1 107 ? 0.824 5.193 3.773 1.00 91.19 107 LEU A N 1
ATOM 791 C CA . LEU A 1 107 ? -0.041 5.309 2.597 1.00 91.19 107 LEU A CA 1
ATOM 792 C C . LEU A 1 107 ? -1.438 4.680 2.758 1.00 91.19 107 LEU A C 1
ATOM 794 O O . LEU A 1 107 ? -2.082 4.388 1.756 1.00 91.19 107 LEU A O 1
ATOM 798 N N . ILE A 1 108 ? -1.907 4.429 3.985 1.00 91.88 108 ILE A N 1
ATOM 799 C CA . ILE A 1 108 ? -3.209 3.785 4.210 1.00 91.88 108 ILE A CA 1
ATOM 800 C C . ILE A 1 108 ? -4.361 4.734 3.843 1.00 91.88 108 ILE A C 1
ATOM 802 O O . ILE A 1 108 ? -4.397 5.873 4.278 1.00 91.88 108 ILE A O 1
ATOM 806 N N . ARG A 1 109 ? -5.347 4.274 3.072 1.00 89.94 109 ARG A N 1
ATOM 807 C CA . ARG A 1 109 ? -6.378 5.142 2.459 1.00 89.94 109 ARG A CA 1
ATOM 808 C C . ARG A 1 109 ? -7.711 5.236 3.217 1.00 89.94 109 ARG A C 1
ATOM 810 O O . ARG A 1 109 ? -8.638 5.924 2.790 1.00 89.94 109 ARG A O 1
ATOM 817 N N . PHE A 1 110 ? -7.851 4.531 4.340 1.00 91.06 110 PHE A N 1
ATOM 818 C CA . PHE A 1 110 ? -9.118 4.482 5.075 1.00 91.06 110 PHE A CA 1
ATOM 819 C C . PHE A 1 110 ? -9.463 5.834 5.710 1.00 91.06 110 PHE A C 1
ATOM 821 O O . PHE A 1 110 ? -8.682 6.386 6.483 1.00 91.06 110 PHE A O 1
ATOM 828 N N . GLY A 1 111 ? -10.654 6.346 5.391 1.00 83.62 111 GLY A N 1
ATOM 829 C CA . GLY A 1 111 ? -11.146 7.644 5.865 1.00 83.62 111 GLY A CA 1
ATOM 830 C C . GLY A 1 111 ? -10.812 8.824 4.952 1.00 83.62 111 GLY A C 1
ATOM 831 O O . GLY A 1 111 ? -11.232 9.940 5.241 1.00 83.62 111 GLY A O 1
ATOM 832 N N . GLU A 1 112 ? -10.098 8.592 3.848 1.00 79.25 112 GLU A N 1
ATOM 833 C CA . GLU A 1 112 ? -9.733 9.640 2.881 1.00 79.25 112 GLU A CA 1
ATOM 834 C C . GLU A 1 112 ? -10.636 9.646 1.647 1.00 79.25 112 GLU A C 1
ATOM 836 O O . GLU A 1 112 ? -10.832 10.678 1.009 1.00 79.25 112 GLU A O 1
ATOM 841 N N . GLU A 1 113 ? -11.213 8.492 1.319 1.00 72.12 113 GLU A N 1
ATOM 842 C CA . GLU A 1 113 ? -12.011 8.296 0.117 1.00 72.12 113 GLU A CA 1
ATOM 843 C C . GLU A 1 113 ? -13.426 7.850 0.460 1.00 72.12 113 GLU A C 1
ATOM 845 O O . GLU A 1 113 ? -13.677 7.120 1.419 1.00 72.12 113 GLU A O 1
ATOM 850 N N . THR A 1 114 ? -14.371 8.288 -0.365 1.00 63.94 114 THR A N 1
ATOM 851 C CA . THR A 1 114 ? -15.801 8.059 -0.147 1.00 63.94 114 THR A CA 1
ATOM 852 C C . THR A 1 114 ? -16.282 6.701 -0.652 1.00 63.94 114 THR A C 1
ATOM 854 O O . THR A 1 114 ? -17.359 6.262 -0.253 1.00 63.94 114 THR A O 1
ATOM 857 N N . ILE A 1 115 ? -15.512 6.023 -1.514 1.00 65.88 115 ILE A N 1
ATOM 858 C CA . ILE A 1 115 ? -15.865 4.715 -2.078 1.00 65.88 115 ILE A CA 1
ATOM 859 C C . ILE A 1 115 ? -14.631 3.815 -2.115 1.00 65.88 115 ILE A C 1
ATOM 861 O O . ILE A 1 115 ? -13.689 4.065 -2.865 1.00 65.88 115 ILE A O 1
ATOM 865 N N . LEU A 1 116 ? -14.685 2.719 -1.358 1.00 73.00 116 LEU A N 1
ATOM 866 C CA . LEU A 1 116 ? -13.709 1.636 -1.398 1.00 73.00 116 LEU A CA 1
ATOM 867 C C . LEU A 1 116 ? -14.423 0.345 -1.787 1.00 73.00 116 LEU A C 1
ATOM 869 O O . LEU A 1 116 ? -15.422 -0.039 -1.183 1.00 73.00 116 LEU A O 1
ATOM 873 N N . SER A 1 117 ? -13.928 -0.327 -2.822 1.00 73.94 117 SER A N 1
ATOM 874 C CA . SER A 1 117 ? -14.428 -1.662 -3.159 1.00 73.94 117 SER A CA 1
ATOM 875 C C . SER A 1 117 ? -13.922 -2.655 -2.113 1.00 73.94 117 SER A C 1
ATOM 877 O O . SER A 1 117 ? -12.744 -2.636 -1.780 1.00 73.94 117 SER A O 1
ATOM 879 N N . GLY A 1 118 ? -14.808 -3.500 -1.579 1.00 80.94 118 GLY A N 1
ATOM 880 C CA . GLY A 1 118 ? -14.442 -4.542 -0.607 1.00 80.94 118 GLY A CA 1
ATOM 881 C C . GLY A 1 118 ? -14.311 -4.083 0.853 1.00 80.94 118 GLY A C 1
ATOM 882 O O . GLY A 1 118 ? -14.211 -4.934 1.737 1.00 80.94 118 GLY A O 1
ATOM 883 N N . VAL A 1 119 ? -14.392 -2.775 1.124 1.00 89.62 119 VAL A N 1
ATOM 884 C CA . VAL A 1 119 ? -14.316 -2.195 2.474 1.00 89.62 119 VAL A CA 1
ATOM 885 C C . VAL A 1 119 ? -15.488 -1.246 2.698 1.00 89.62 119 VAL A C 1
ATOM 887 O O . VAL A 1 119 ? -15.811 -0.427 1.841 1.00 89.62 119 VAL A O 1
ATOM 890 N N . SER A 1 120 ? -16.121 -1.327 3.864 1.00 90.44 120 SER A N 1
ATOM 891 C CA . SER A 1 120 ? -17.180 -0.400 4.270 1.00 90.44 120 SER A CA 1
ATOM 892 C C . SER A 1 120 ? -16.898 0.185 5.651 1.00 90.44 120 SER A C 1
ATOM 894 O O . SER A 1 120 ? -16.064 -0.354 6.388 1.00 90.44 120 SER A O 1
ATOM 896 N N . PRO A 1 121 ? -17.605 1.257 6.052 1.00 92.31 121 PRO A N 1
ATOM 897 C CA . PRO A 1 121 ? -17.627 1.653 7.448 1.00 92.31 121 PRO A CA 1
ATOM 898 C C . PRO A 1 121 ? -17.997 0.473 8.348 1.00 92.31 121 PRO A C 1
ATOM 900 O O . PRO A 1 121 ? -18.769 -0.410 7.959 1.00 92.31 121 PRO A O 1
ATOM 903 N N . SER A 1 122 ? -17.418 0.469 9.543 1.00 93.25 122 SER A N 1
ATOM 904 C CA . SER A 1 122 ? -17.693 -0.486 10.604 1.00 93.25 122 SER A CA 1
ATOM 905 C C . SER A 1 122 ? -19.190 -0.581 10.870 1.00 93.25 122 SER A C 1
ATOM 907 O O . SER A 1 122 ? -19.859 0.436 11.064 1.00 93.25 122 SER A O 1
ATOM 909 N N . LEU A 1 123 ? -19.707 -1.806 10.939 1.00 91.50 123 LEU A N 1
ATOM 910 C CA . LEU A 1 123 ? -21.121 -2.048 11.220 1.00 91.50 123 LEU A CA 1
ATOM 911 C C . LEU A 1 123 ? -21.511 -1.636 12.646 1.00 91.50 123 LEU A C 1
ATOM 913 O O . LEU A 1 123 ? -22.650 -1.233 12.867 1.00 91.50 123 LEU A O 1
ATOM 917 N N . SER A 1 124 ? -20.590 -1.727 13.611 1.00 94.38 124 SER A N 1
ATOM 918 C CA . SER A 1 124 ? -20.865 -1.360 15.006 1.00 94.38 124 SER A CA 1
ATOM 919 C C . SER A 1 124 ? -20.668 0.123 15.308 1.00 94.38 124 SER A C 1
ATOM 921 O O . SER A 1 124 ? -21.386 0.668 16.145 1.00 94.38 124 SER A O 1
ATOM 923 N N . THR A 1 125 ? -19.715 0.790 14.651 1.00 94.94 125 THR A N 1
ATOM 924 C CA . THR A 1 125 ? -19.356 2.185 14.978 1.00 94.94 125 THR A CA 1
ATOM 925 C C . THR A 1 125 ? -19.694 3.196 13.888 1.00 94.94 125 THR A C 1
ATOM 927 O O . THR A 1 125 ? -19.675 4.395 14.151 1.00 94.94 125 THR A O 1
ATOM 930 N N . GLY A 1 126 ? -19.976 2.749 12.662 1.00 92.62 126 GLY A N 1
ATOM 931 C CA . GLY A 1 126 ? -20.201 3.619 11.502 1.00 92.62 126 GLY A CA 1
ATOM 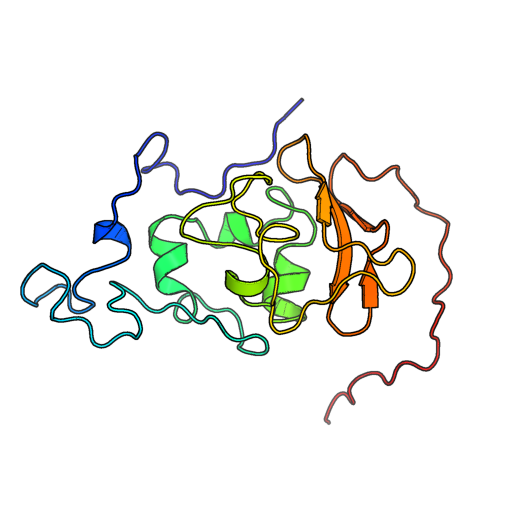932 C C . GLY A 1 126 ? -18.947 4.351 11.009 1.00 92.62 126 GLY A C 1
ATOM 933 O O . GLY A 1 126 ? -19.042 5.202 10.128 1.00 92.62 126 GLY A O 1
ATOM 934 N N . ARG A 1 127 ? -17.770 4.046 11.566 1.00 91.81 127 ARG A N 1
ATOM 935 C CA . ARG A 1 127 ? -16.494 4.688 11.225 1.00 91.81 127 ARG A CA 1
ATOM 936 C C . ARG A 1 127 ? -15.779 3.922 10.112 1.00 91.81 127 ARG A C 1
ATOM 938 O O . ARG A 1 127 ? -15.887 2.704 10.056 1.00 91.81 127 ARG A O 1
ATOM 945 N N . LEU A 1 128 ? -15.035 4.629 9.263 1.00 91.81 128 LEU A N 1
ATOM 946 C CA . LEU A 1 128 ? -14.109 4.068 8.271 1.00 91.81 128 LEU A CA 1
ATOM 947 C C . LEU A 1 128 ? -12.747 4.743 8.460 1.00 91.81 128 LEU A C 1
ATOM 949 O O . LEU A 1 128 ? -12.488 5.767 7.839 1.00 91.81 128 LEU A O 1
ATOM 953 N N . VAL A 1 129 ? -11.932 4.246 9.391 1.00 89.94 129 VAL A N 1
ATOM 954 C CA . VAL A 1 129 ? -10.685 4.912 9.815 1.00 89.94 129 VAL A CA 1
ATOM 955 C C . VAL A 1 129 ? -9.614 3.883 10.172 1.00 89.94 129 VAL A C 1
ATOM 957 O O . VAL A 1 129 ? -9.918 2.830 10.740 1.00 89.94 129 VAL A O 1
ATOM 960 N N . PHE A 1 130 ? -8.359 4.220 9.882 1.00 91.38 130 PHE A N 1
ATOM 961 C CA . PHE A 1 130 ? -7.176 3.581 10.450 1.00 91.38 130 PHE A CA 1
ATOM 962 C C . PHE A 1 130 ? -6.447 4.574 11.358 1.00 91.38 130 PHE A C 1
ATOM 964 O O . PHE A 1 130 ? -6.082 5.657 10.925 1.00 91.38 130 PHE A O 1
ATOM 971 N N . GLU A 1 131 ? -6.241 4.217 12.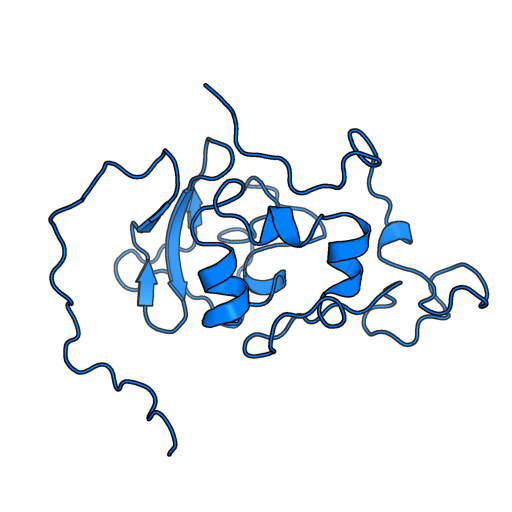621 1.00 91.06 131 GLU A N 1
ATOM 972 C CA . GLU A 1 131 ? -5.542 5.059 13.597 1.00 91.06 131 GLU A CA 1
ATOM 973 C C . GLU A 1 131 ? -4.181 4.444 13.913 1.00 91.06 131 GLU A C 1
ATOM 975 O O . GLU A 1 131 ? -4.111 3.289 14.333 1.00 91.06 131 GLU A O 1
ATOM 980 N N . SER A 1 132 ? -3.087 5.183 13.721 1.00 89.56 132 SER A N 1
ATOM 981 C CA . SER A 1 132 ? -1.747 4.668 14.003 1.00 89.56 132 SER A CA 1
ATOM 982 C C . SER A 1 132 ? -0.735 5.783 14.247 1.00 89.56 132 SER A C 1
ATOM 984 O O . SER A 1 132 ? -0.399 6.534 13.332 1.00 89.56 132 SER A O 1
ATOM 986 N N . ASP A 1 133 ? -0.193 5.820 15.465 1.00 84.44 133 ASP A N 1
ATOM 987 C CA . ASP A 1 133 ? 0.860 6.764 15.867 1.00 84.44 133 ASP A CA 1
ATOM 988 C C . ASP A 1 133 ? 2.271 6.164 15.755 1.00 84.44 133 ASP A C 1
ATOM 990 O O . ASP A 1 133 ? 3.273 6.871 15.859 1.00 84.44 133 ASP A O 1
ATOM 994 N N . VAL A 1 134 ? 2.375 4.843 15.566 1.00 85.00 134 VAL A N 1
ATOM 995 C CA . VAL A 1 134 ? 3.645 4.110 15.623 1.00 85.00 134 VAL A CA 1
ATOM 996 C C . VAL A 1 134 ? 3.800 3.211 14.401 1.00 85.00 134 VAL A C 1
ATOM 998 O O . VAL A 1 134 ? 2.845 2.657 13.858 1.00 85.00 134 VAL A O 1
ATOM 1001 N N . ALA A 1 135 ? 5.042 3.063 13.945 1.00 85.19 135 ALA A N 1
ATOM 1002 C CA . ALA A 1 135 ? 5.365 2.137 12.874 1.00 85.19 135 ALA A CA 1
ATOM 1003 C C . ALA A 1 135 ? 4.980 0.693 13.220 1.00 85.19 135 ALA A C 1
ATOM 1005 O O . ALA A 1 135 ? 5.224 0.230 14.330 1.00 85.19 135 ALA A O 1
ATOM 1006 N N . GLY A 1 136 ? 4.360 0.002 12.258 1.00 86.75 136 GLY A N 1
ATOM 1007 C CA . GLY A 1 136 ? 3.944 -1.396 12.383 1.00 86.75 136 GLY A CA 1
ATOM 1008 C C . GLY A 1 136 ? 2.811 -1.677 13.367 1.00 86.75 136 GLY A C 1
ATOM 1009 O O . GLY A 1 136 ? 2.611 -2.825 13.754 1.00 86.75 136 GLY A O 1
ATOM 1010 N N . SER A 1 137 ? 2.055 -0.659 13.777 1.00 88.44 137 SER A N 1
ATOM 1011 C CA . SER A 1 137 ? 0.855 -0.827 14.596 1.00 88.44 137 SER A CA 1
ATOM 1012 C C . SER A 1 137 ? -0.328 -0.069 14.009 1.00 88.44 137 SER A C 1
ATOM 1014 O O . SER A 1 137 ? -0.175 0.730 13.086 1.00 88.44 137 SER A O 1
ATOM 1016 N N . GLY A 1 138 ? -1.518 -0.311 14.545 1.00 90.31 138 GLY A N 1
ATOM 1017 C CA . GLY A 1 138 ? -2.674 0.536 14.286 1.00 90.31 138 GLY A CA 1
ATOM 1018 C C . GLY A 1 138 ? -3.977 -0.080 14.764 1.00 90.31 138 GLY A C 1
ATOM 1019 O O . GLY A 1 138 ? -4.024 -1.256 15.120 1.00 90.31 138 GLY A O 1
ATOM 1020 N N . THR A 1 139 ? -5.031 0.726 14.776 1.00 92.56 139 THR A N 1
ATOM 1021 C CA . THR A 1 139 ? -6.395 0.307 15.090 1.00 92.56 139 THR A CA 1
ATOM 1022 C C . THR A 1 139 ? -7.296 0.574 13.898 1.00 92.56 139 THR A C 1
ATOM 1024 O O . THR A 1 139 ? -7.395 1.702 13.418 1.00 92.56 139 THR A O 1
ATOM 1027 N N . CYS A 1 140 ? -7.970 -0.469 13.428 1.00 92.25 140 CYS A N 1
ATOM 1028 C CA . CYS A 1 140 ? -8.955 -0.368 12.364 1.00 92.25 140 CYS A CA 1
ATOM 1029 C C . CYS A 1 140 ? -10.355 -0.153 12.950 1.00 92.25 140 CYS A C 1
ATOM 1031 O O . CYS A 1 140 ? -10.718 -0.784 13.949 1.00 92.25 140 CYS A O 1
ATOM 1033 N N . TYR A 1 141 ? -11.120 0.712 12.280 1.00 93.62 141 TYR A N 1
ATOM 1034 C CA . TYR A 1 141 ? -12.566 0.883 12.403 1.00 93.62 141 TYR A CA 1
ATOM 1035 C C . TYR A 1 141 ? -13.166 0.757 11.007 1.00 93.62 141 TYR A C 1
ATOM 1037 O O . TYR A 1 141 ? -13.231 1.745 10.280 1.00 93.62 141 TYR A O 1
ATOM 1045 N N . LEU A 1 142 ? -13.512 -0.460 10.595 1.00 93.31 142 LEU A N 1
ATOM 1046 C CA . LEU A 1 142 ? -14.024 -0.768 9.255 1.00 93.31 142 LEU A CA 1
ATOM 1047 C C . LEU A 1 142 ? -14.650 -2.162 9.213 1.00 93.31 142 LEU A C 1
ATOM 1049 O O . LEU A 1 142 ? -14.473 -2.961 10.127 1.00 93.31 142 LEU A O 1
ATOM 1053 N N . THR A 1 143 ? -15.351 -2.485 8.133 1.00 92.62 143 THR A N 1
ATOM 1054 C CA . THR A 1 143 ? -15.775 -3.855 7.830 1.00 92.62 143 THR A CA 1
ATOM 1055 C C . THR A 1 143 ? -15.059 -4.362 6.584 1.00 92.62 143 THR A C 1
ATOM 1057 O O . THR A 1 143 ? -15.073 -3.703 5.545 1.00 92.62 143 THR A O 1
ATOM 1060 N N . CYS A 1 144 ? -14.434 -5.536 6.699 1.00 90.12 144 CYS A N 1
ATOM 1061 C CA . CYS A 1 144 ? -13.663 -6.186 5.640 1.00 90.12 144 CYS A CA 1
ATOM 1062 C C . CYS A 1 144 ? -13.926 -7.698 5.645 1.00 90.12 144 CYS A C 1
ATOM 1064 O O . CYS A 1 144 ? -14.042 -8.314 6.703 1.00 90.12 144 CYS A O 1
ATOM 1066 N N . HIS A 1 145 ? -14.076 -8.314 4.469 1.00 87.12 145 HIS A N 1
ATOM 1067 C CA . HIS A 1 145 ? -14.443 -9.735 4.319 1.00 87.12 145 HIS A CA 1
ATOM 1068 C C . HIS A 1 145 ? -15.704 -10.157 5.113 1.00 87.12 145 HIS A C 1
ATOM 1070 O O . HIS A 1 145 ? -15.834 -11.316 5.507 1.00 87.12 145 HIS A O 1
ATOM 1076 N N . GLY A 1 146 ? -16.622 -9.217 5.375 1.00 87.44 146 GLY A N 1
ATOM 1077 C CA . GLY A 1 146 ? -17.817 -9.433 6.202 1.00 87.44 146 GLY A CA 1
ATOM 1078 C C . GLY A 1 146 ? -17.573 -9.424 7.717 1.00 87.44 146 GLY A C 1
ATOM 1079 O O . GLY A 1 146 ? -18.506 -9.672 8.477 1.00 87.44 146 GLY A O 1
ATOM 1080 N N . TRP A 1 147 ? -16.349 -9.133 8.163 1.00 90.44 147 TRP A N 1
ATOM 1081 C CA . TRP A 1 147 ? -15.976 -9.015 9.573 1.00 90.44 147 TRP A CA 1
ATOM 1082 C C . TRP A 1 147 ? -15.885 -7.548 9.970 1.00 90.44 147 TRP A C 1
ATOM 1084 O O . TRP A 1 147 ? -15.318 -6.738 9.239 1.00 90.44 147 TRP A O 1
ATOM 1094 N N . ASP A 1 148 ? -16.426 -7.213 11.138 1.00 93.44 148 ASP A N 1
ATOM 1095 C CA . ASP A 1 148 ? -16.323 -5.872 11.706 1.00 93.44 148 ASP A CA 1
ATOM 1096 C C . ASP A 1 148 ? -15.054 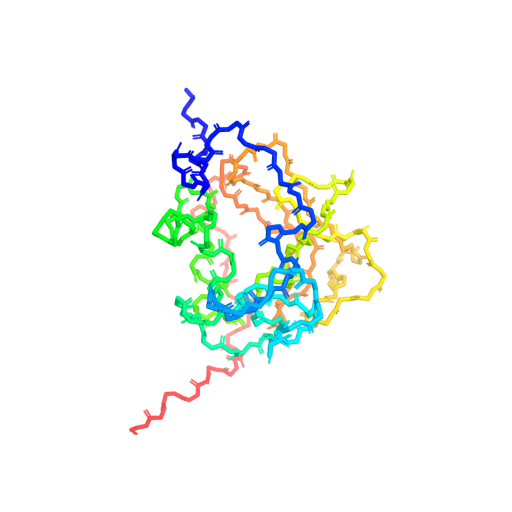-5.752 12.563 1.00 93.44 148 ASP A C 1
ATOM 1098 O O . ASP A 1 148 ? -14.869 -6.480 13.542 1.00 93.44 148 ASP A O 1
ATOM 1102 N N . HIS A 1 149 ? -14.179 -4.831 12.181 1.00 92.81 149 HIS A N 1
ATOM 1103 C CA . HIS A 1 149 ? -12.936 -4.490 12.859 1.00 92.81 149 HIS A CA 1
ATOM 1104 C C . HIS A 1 149 ? -13.170 -3.174 13.601 1.00 92.81 149 HIS A C 1
ATOM 1106 O O . HIS A 1 149 ? -12.952 -2.126 13.007 1.00 92.81 149 HIS A O 1
ATOM 1112 N N . ALA A 1 150 ? -13.684 -3.205 14.840 1.00 92.62 150 ALA A N 1
ATOM 1113 C CA . ALA A 1 150 ? -13.994 -1.983 15.597 1.00 92.62 150 ALA A CA 1
ATOM 1114 C C . ALA A 1 150 ? -14.069 -2.173 17.137 1.00 92.62 150 ALA A C 1
ATOM 1116 O O . ALA A 1 150 ? -15.067 -2.673 17.662 1.00 92.62 150 ALA A O 1
ATOM 1117 N N . PRO A 1 151 ? -13.042 -1.735 17.889 1.00 90.19 151 PRO A N 1
ATOM 1118 C CA . PRO A 1 151 ? -11.667 -1.603 17.420 1.00 90.19 151 PRO A CA 1
ATOM 1119 C C . PRO A 1 151 ? -11.050 -2.992 17.206 1.00 90.19 151 PRO A C 1
ATOM 1121 O O . PRO A 1 151 ? -11.222 -3.893 18.032 1.00 90.19 151 PRO A O 1
ATOM 1124 N N . ALA A 1 152 ? -10.313 -3.160 16.110 1.00 91.00 152 ALA A N 1
ATOM 1125 C CA . ALA A 1 152 ? -9.324 -4.229 15.990 1.00 91.00 152 ALA A CA 1
ATOM 1126 C C . ALA A 1 152 ? -7.937 -3.590 15.997 1.00 91.00 152 ALA A C 1
ATOM 1128 O O . ALA A 1 152 ? -7.659 -2.743 15.149 1.00 91.00 152 ALA A O 1
ATOM 1129 N N . THR A 1 153 ? -7.101 -3.968 16.960 1.00 90.62 153 THR A N 1
ATOM 1130 C CA . THR A 1 153 ? -5.788 -3.358 17.178 1.00 90.62 153 THR A CA 1
ATOM 1131 C C . THR A 1 153 ? -4.673 -4.341 16.848 1.00 90.62 153 THR A C 1
ATOM 1133 O O . THR A 1 153 ? -4.800 -5.533 17.123 1.00 90.62 153 THR A O 1
ATOM 1136 N N . TYR A 1 154 ? -3.603 -3.815 16.257 1.00 87.75 154 TYR A N 1
ATOM 1137 C CA . TYR A 1 154 ? -2.486 -4.560 15.690 1.00 87.75 154 TYR A CA 1
ATOM 1138 C C . TYR A 1 154 ? -1.144 -3.976 16.150 1.00 87.75 154 TYR A C 1
ATOM 1140 O O . TYR A 1 154 ? -1.015 -2.769 16.388 1.00 87.75 154 TYR A O 1
ATOM 1148 N N . GLY A 1 155 ? -0.120 -4.825 16.259 1.00 83.50 155 GLY A N 1
ATOM 1149 C CA . GLY A 1 155 ? 1.236 -4.429 16.661 1.00 83.50 155 GLY A CA 1
ATOM 1150 C C . GLY A 1 155 ? 1.333 -3.982 18.122 1.00 83.50 155 GLY A C 1
ATOM 1151 O O . GLY A 1 155 ? 0.528 -4.391 18.956 1.00 83.50 155 GLY A O 1
ATOM 1152 N N . ALA A 1 156 ? 2.305 -3.117 18.435 1.00 64.81 156 ALA A N 1
ATOM 1153 C CA . ALA A 1 156 ? 2.574 -2.626 19.798 1.00 64.81 156 ALA A CA 1
ATOM 1154 C C . ALA A 1 156 ? 1.420 -1.821 20.434 1.00 64.81 156 ALA A C 1
ATOM 1156 O O . ALA A 1 156 ? 1.455 -1.540 21.629 1.00 64.81 156 ALA A O 1
ATOM 1157 N N . ALA A 1 157 ? 0.402 -1.458 19.647 1.00 52.06 157 ALA A N 1
ATOM 1158 C CA . ALA A 1 157 ? -0.836 -0.871 20.146 1.00 52.06 157 ALA A CA 1
ATOM 1159 C C . ALA A 1 157 ? -1.789 -1.921 20.745 1.00 52.06 157 ALA A C 1
ATOM 1161 O O . ALA A 1 157 ? -2.756 -1.547 21.399 1.00 52.06 157 ALA A O 1
ATOM 1162 N N . SER A 1 158 ? -1.539 -3.219 20.540 1.00 54.75 158 SER A N 1
ATOM 1163 C CA . SER A 1 158 ? -2.374 -4.292 21.078 1.00 54.75 158 SER A CA 1
ATOM 1164 C C . SER A 1 158 ? -2.038 -4.473 22.558 1.00 54.75 158 SER A C 1
ATOM 1166 O O . SER A 1 158 ? -0.954 -4.979 22.864 1.00 54.75 158 SER A O 1
ATOM 1168 N N . PRO A 1 159 ? -2.917 -4.103 23.510 1.00 41.72 159 PRO A N 1
ATOM 1169 C CA . PRO A 1 159 ? -2.777 -4.659 24.841 1.00 41.72 159 PRO A CA 1
ATOM 1170 C C . PRO A 1 159 ? -2.923 -6.172 24.684 1.00 41.72 159 PRO A C 1
ATOM 1172 O O . PRO A 1 159 ? -3.804 -6.643 23.962 1.00 41.72 159 PRO A O 1
ATOM 1175 N N . SER A 1 160 ? -2.031 -6.930 25.310 1.00 39.22 160 SER A N 1
ATOM 1176 C CA . SER A 1 160 ? -2.037 -8.389 25.317 1.00 39.22 160 SER A CA 1
ATOM 1177 C C . SER A 1 160 ? -3.379 -8.900 25.856 1.00 39.22 160 SER A C 1
ATOM 1179 O O . SER A 1 160 ? -3.561 -9.087 27.055 1.00 39.22 160 SER A O 1
ATOM 1181 N N . LEU A 1 161 ? -4.352 -9.107 24.971 1.00 44.66 161 LEU A N 1
ATOM 1182 C CA . LEU A 1 161 ? -5.624 -9.748 25.282 1.00 44.66 161 LEU A CA 1
ATOM 1183 C C . LEU A 1 161 ? -5.521 -11.226 24.910 1.00 44.66 161 LEU A C 1
ATOM 1185 O O . LEU A 1 161 ? -6.231 -11.722 24.043 1.00 44.66 161 LEU A O 1
ATOM 1189 N N . GLU A 1 162 ? -4.655 -11.938 25.632 1.00 37.19 162 GLU A N 1
ATOM 1190 C CA . GLU A 1 162 ? -4.519 -13.402 25.601 1.00 37.19 162 GLU A CA 1
ATOM 1191 C C . GLU A 1 162 ? -5.829 -14.128 26.010 1.00 37.19 162 GLU A C 1
ATOM 1193 O O . GLU A 1 162 ? -5.888 -15.348 25.989 1.00 37.19 162 GLU A O 1
ATOM 1198 N N . THR A 1 163 ? -6.912 -13.449 26.423 1.00 41.31 163 THR A N 1
ATOM 1199 C CA . THR A 1 163 ? -8.023 -14.146 27.115 1.00 41.31 163 THR A CA 1
ATOM 1200 C C . THR A 1 163 ? -9.456 -13.674 26.868 1.00 41.31 163 THR A C 1
ATOM 1202 O O . THR A 1 163 ? -10.355 -14.167 27.547 1.00 41.31 163 THR A O 1
ATOM 1205 N N . ALA A 1 164 ? -9.766 -12.807 25.900 1.00 39.50 164 ALA A N 1
ATOM 1206 C CA . ALA A 1 164 ? -11.164 -12.377 25.771 1.00 39.50 164 ALA A CA 1
ATOM 1207 C C . ALA A 1 164 ? -11.613 -12.026 24.357 1.00 39.50 164 ALA A C 1
ATOM 1209 O O . ALA A 1 164 ? -11.771 -10.845 24.086 1.00 39.50 164 ALA A O 1
ATOM 1210 N N . ARG A 1 165 ? -11.925 -13.033 23.521 1.00 48.00 165 ARG A N 1
ATOM 1211 C CA . ARG A 1 165 ? -13.200 -13.110 22.762 1.00 48.00 165 ARG A CA 1
ATOM 1212 C C . ARG A 1 165 ? -13.531 -14.573 22.408 1.00 48.00 165 ARG A C 1
ATOM 1214 O O . ARG A 1 165 ? -12.782 -15.184 21.648 1.00 48.00 165 ARG A O 1
ATOM 1221 N N . PRO A 1 166 ? -14.646 -15.155 22.891 1.00 44.06 166 PRO A N 1
ATOM 1222 C CA . PRO A 1 166 ? -15.218 -16.324 22.238 1.00 44.06 166 PRO A CA 1
ATOM 1223 C C . PRO A 1 166 ? -15.699 -15.937 20.835 1.00 44.06 166 PRO A C 1
ATOM 1225 O O . PRO A 1 166 ? -16.172 -14.822 20.624 1.00 44.06 166 PRO A O 1
ATOM 1228 N N . ASN A 1 167 ? -15.579 -16.869 19.888 1.00 43.31 167 ASN A N 1
ATOM 1229 C CA . ASN A 1 167 ? -16.082 -16.738 18.521 1.00 43.31 167 ASN A CA 1
ATOM 1230 C C . ASN A 1 167 ? -17.571 -16.314 18.527 1.00 43.31 167 ASN A C 1
ATOM 1232 O O . ASN A 1 167 ? -18.409 -17.131 18.918 1.00 43.31 167 ASN A O 1
ATOM 1236 N N . PRO A 1 168 ? -17.934 -15.092 18.083 1.00 48.12 168 PRO A N 1
ATOM 1237 C CA . PRO A 1 168 ? -19.328 -14.652 18.077 1.00 48.12 168 PRO A CA 1
ATOM 1238 C C . PRO A 1 168 ? -20.151 -15.285 16.940 1.00 48.12 168 PRO A C 1
ATOM 1240 O O . PRO A 1 168 ? -21.371 -15.146 16.927 1.00 48.12 168 PRO A O 1
ATOM 1243 N N . TYR A 1 169 ? -19.517 -16.024 16.019 1.00 45.53 169 TYR A N 1
ATOM 1244 C CA . TYR A 1 169 ? -20.181 -16.692 14.898 1.00 45.53 169 TYR A CA 1
ATOM 1245 C C . TYR A 1 169 ? -19.699 -18.146 14.735 1.00 45.53 169 TYR A C 1
ATOM 1247 O O . TYR A 1 169 ? -18.920 -18.457 13.830 1.00 45.53 169 TYR A O 1
ATOM 1255 N N . PRO A 1 170 ? -20.188 -19.094 15.557 1.00 42.66 170 PRO A N 1
ATOM 1256 C CA . PRO A 1 170 ? -19.866 -20.517 15.400 1.00 42.66 170 PRO A CA 1
ATOM 1257 C C . PRO A 1 170 ? -20.371 -21.124 14.075 1.00 42.66 170 PRO A C 1
ATOM 1259 O O . PRO A 1 170 ? -19.926 -22.206 13.705 1.00 42.66 170 PRO A O 1
ATOM 1262 N N . ASN A 1 171 ? -21.250 -20.419 13.347 1.00 41.59 171 ASN A N 1
ATOM 1263 C CA . ASN A 1 171 ? -21.896 -20.884 12.115 1.00 41.59 171 ASN A CA 1
ATOM 1264 C C . ASN A 1 171 ? -21.535 -20.081 10.851 1.00 41.59 171 ASN A C 1
ATOM 1266 O O . ASN A 1 171 ? -22.198 -20.246 9.826 1.00 41.59 171 ASN A O 1
ATOM 1270 N N . ALA A 1 172 ? -20.501 -19.231 10.873 1.00 43.59 172 ALA A N 1
ATOM 1271 C CA . ALA A 1 172 ? -19.963 -18.701 9.621 1.00 43.59 172 ALA A CA 1
ATOM 1272 C C . ALA A 1 172 ? -19.381 -19.877 8.822 1.00 43.59 172 ALA A C 1
ATOM 1274 O O . ALA A 1 172 ? -18.449 -20.550 9.265 1.00 43.59 172 ALA A O 1
ATOM 1275 N N . ILE A 1 173 ? -20.015 -20.171 7.687 1.00 40.00 173 ILE A N 1
ATOM 1276 C CA . ILE A 1 173 ? -19.722 -21.296 6.800 1.00 40.00 173 ILE A CA 1
ATOM 1277 C C . ILE A 1 173 ? -18.215 -21.321 6.529 1.00 40.00 173 ILE A C 1
ATOM 1279 O O . ILE A 1 173 ? -17.683 -20.443 5.852 1.00 40.00 173 ILE A O 1
ATOM 1283 N N . ARG A 1 174 ? -17.517 -22.330 7.065 1.00 43.31 174 ARG A N 1
ATOM 1284 C CA . ARG A 1 174 ? -16.148 -22.625 6.635 1.00 43.31 174 ARG A CA 1
ATOM 1285 C C . ARG A 1 174 ? -16.208 -22.887 5.126 1.00 43.31 174 ARG A C 1
ATOM 1287 O O . ARG A 1 174 ? -17.054 -23.694 4.724 1.00 43.31 174 ARG A O 1
ATOM 1294 N N . PRO A 1 175 ? -15.367 -22.257 4.285 1.00 42.38 175 PRO A N 1
ATOM 1295 C CA . PRO A 1 175 ? -15.260 -22.692 2.901 1.00 42.38 175 PRO A CA 1
ATOM 1296 C C . PRO A 1 175 ? -14.953 -24.192 2.914 1.00 42.38 175 PRO A C 1
ATOM 1298 O O . PRO A 1 175 ? -14.086 -24.645 3.667 1.00 42.38 175 PRO A O 1
ATOM 1301 N N . ARG A 1 176 ? -15.742 -24.972 2.164 1.00 37.06 176 ARG A N 1
ATOM 1302 C CA . ARG A 1 176 ? -15.517 -26.412 2.018 1.00 37.06 176 ARG A CA 1
ATOM 1303 C C . ARG A 1 176 ? -14.077 -26.601 1.560 1.00 37.06 176 ARG A C 1
ATOM 1305 O O . ARG A 1 176 ? -13.721 -26.162 0.475 1.00 37.06 176 ARG A O 1
ATOM 1312 N N . THR A 1 177 ? -13.276 -27.273 2.374 1.00 43.06 177 THR A N 1
ATOM 1313 C CA . THR A 1 177 ? -12.089 -27.961 1.880 1.00 43.06 177 THR A CA 1
ATOM 1314 C C . THR A 1 177 ? -12.575 -28.974 0.847 1.00 43.06 177 THR A C 1
ATOM 1316 O O . THR A 1 177 ? -13.288 -29.922 1.193 1.00 43.06 177 THR A O 1
ATOM 1319 N N . GLU A 1 178 ? -12.286 -28.711 -0.422 1.00 41.62 178 GLU A N 1
ATOM 1320 C CA . GLU A 1 178 ? -12.481 -29.674 -1.500 1.00 41.62 178 GLU A CA 1
ATOM 1321 C C . GLU A 1 178 ? -11.577 -30.892 -1.249 1.00 41.62 178 GLU A C 1
ATOM 1323 O O . GLU A 1 178 ? -10.501 -30.772 -0.659 1.00 41.62 178 GLU A O 1
ATOM 1328 N N . ARG A 1 179 ? -12.104 -32.069 -1.597 1.00 36.72 179 ARG A N 1
ATOM 1329 C CA . ARG A 1 179 ? -11.421 -33.366 -1.527 1.00 36.72 179 ARG A CA 1
ATOM 1330 C C . ARG A 1 179 ? -10.379 -33.500 -2.622 1.00 36.72 179 ARG A C 1
ATOM 1332 O O . ARG A 1 179 ? -10.640 -32.963 -3.718 1.00 36.72 179 ARG A O 1
#

Secondary structure (DSSP, 8-state):
--PPPP-B-GGGTTPPPPHHHHBS-S-TTS-SSSTT--SGGGBSS----STTSPP-TTTSHHHHHHB-HHHHTSTTT-TTHHIIIIIS---HHHHB-TT--SSSGGGB-TTT-S--TTEE--TTT---EEE-SSTT-EEEEEEETTEEEEEEEEGGGS---TT----S-TTS-PPP---

Foldseek 3Di:
DDAFDDQWDPVCVPPDDDPQLFAWALDPPDDTGQPHHPEPPNGVAAEAQDFPDADDCRNHVSVVVTGPPVSQCPCSQANCSVVCCHVRVHGPNQQADPVADDPDPPRGCWPPDPDGPQKAFFPVPSGGDWADPGGRWTFGGIAGPNDGPVGPITDPRDDPCVDDDDDPPPPPDDPDPDD

Radius of gyration: 18.08 Å; chains: 1; bounding box: 42×46×53 Å

pLDDT: mean 83.21, std 17.9, range [36.72, 97.94]